Protein AF-A0A821SXG0-F1 (afdb_monomer_lite)

Secondary structure (DSSP, 8-state):
-IIIIIHHHHHSPPBTTTB--STTGGGTT--SSSEETTEEEEEHHHHHHHHHHHHHHHHHHHHHHHGGG-----

Foldseek 3Di:
DLLAPVVQQVQADDDVNHTGDCPQGSNVPQDQPACRPVGRVHRRVRVSVVVVVVVVVVVVVVCVVCVVVDDPDD

Organism: NCBI:txid392032

Sequence (74 aa):
MWHLVGFTLVFGRTWLGVIGNFDHILMLGVPYDDCAKQAPHIPAALYAFFQMMFASITPLLMTGAFVERLKFKA

pLDDT: mean 79.03, std 6.82, range [52.06, 90.06]

InterPro domains:
  IPR001905 Ammonium transporter [PTHR43029] (1-74)
  IPR024041 Ammonium transporter AmtB-like domain [PF00909] (1-74)
  IPR029020 Ammonium/urea transporter [G3DSA:1.10.3430.10] (1-74)

Structure (mmCIF, N/CA/C/O backbone):
data_AF-A0A821SXG0-F1
#
_entry.id   AF-A0A821SXG0-F1
#
loop_
_atom_site.group_PDB
_atom_site.id
_atom_site.type_symbol
_atom_site.label_atom_id
_atom_site.label_alt_id
_atom_site.label_comp_id
_atom_site.label_asym_id
_atom_site.label_entity_id
_atom_site.label_seq_id
_atom_site.pdbx_PDB_ins_code
_atom_site.Cartn_x
_atom_site.Cartn_y
_atom_site.Cartn_z
_atom_site.occupancy
_atom_site.B_iso_or_equiv
_atom_site.auth_seq_id
_atom_site.auth_comp_id
_atom_site.auth_asym_id
_atom_site.auth_atom_id
_atom_site.pdbx_PDB_model_num
ATOM 1 N N . MET A 1 1 ? -2.962 -8.656 2.973 1.00 75.25 1 MET A N 1
ATOM 2 C CA . MET A 1 1 ? -3.461 -7.574 2.091 1.00 75.25 1 MET A CA 1
ATOM 3 C C . MET A 1 1 ? -2.384 -7.068 1.136 1.00 75.25 1 MET A C 1
ATOM 5 O O . MET A 1 1 ? -2.598 -7.144 -0.066 1.00 75.25 1 MET A O 1
ATOM 9 N N . TRP A 1 2 ? -1.222 -6.615 1.631 1.00 80.19 2 TRP A N 1
ATOM 10 C CA . TRP A 1 2 ? -0.179 -6.016 0.780 1.00 80.19 2 TRP A CA 1
ATOM 11 C C . TRP A 1 2 ? 0.298 -6.909 -0.374 1.00 80.19 2 TRP A C 1
ATOM 13 O O . TRP A 1 2 ? 0.185 -6.510 -1.527 1.00 80.19 2 TRP A O 1
ATOM 23 N N . HIS A 1 3 ? 0.730 -8.138 -0.077 1.00 75.56 3 HIS A N 1
ATOM 24 C CA . HIS A 1 3 ? 1.160 -9.102 -1.099 1.00 75.56 3 HIS A CA 1
ATOM 25 C C . HIS A 1 3 ? 0.041 -9.510 -2.068 1.00 75.56 3 HIS A C 1
ATOM 27 O O . HIS A 1 3 ? 0.311 -9.811 -3.221 1.00 75.56 3 HIS A O 1
ATOM 33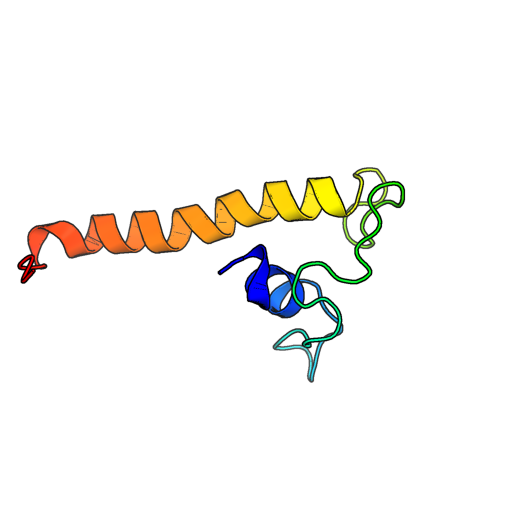 N N . LEU A 1 4 ? -1.213 -9.532 -1.605 1.00 77.62 4 LEU A N 1
ATOM 34 C CA . LEU A 1 4 ? -2.344 -9.996 -2.413 1.00 77.62 4 LEU A CA 1
ATOM 35 C C . LEU A 1 4 ? -2.738 -8.950 -3.460 1.00 77.62 4 LEU A C 1
ATOM 37 O O . LEU A 1 4 ? -2.838 -9.274 -4.636 1.00 77.62 4 LEU A O 1
ATOM 41 N N . VAL A 1 5 ? -2.944 -7.704 -3.030 1.00 80.62 5 VAL A N 1
ATOM 42 C CA . VAL A 1 5 ? -3.480 -6.631 -3.888 1.00 80.62 5 VAL A CA 1
ATOM 43 C C . VAL A 1 5 ? -2.830 -5.267 -3.652 1.00 80.62 5 VAL A C 1
ATOM 45 O O . VAL A 1 5 ? -2.824 -4.432 -4.549 1.00 80.62 5 VAL A O 1
ATOM 48 N N . GLY A 1 6 ? -2.261 -5.015 -2.468 1.00 80.31 6 GLY A N 1
ATOM 49 C CA . GLY A 1 6 ? -1.771 -3.681 -2.097 1.00 80.31 6 GLY A CA 1
ATOM 50 C C . GLY A 1 6 ? -0.584 -3.208 -2.936 1.00 80.31 6 GLY A C 1
ATOM 51 O O . GLY A 1 6 ? -0.577 -2.073 -3.400 1.00 80.31 6 GLY A O 1
ATOM 52 N N . PHE A 1 7 ? 0.383 -4.088 -3.196 1.00 81.69 7 PHE A N 1
ATOM 53 C CA . PHE A 1 7 ? 1.554 -3.741 -4.002 1.00 81.69 7 PHE A CA 1
ATOM 54 C C . PHE A 1 7 ? 1.173 -3.330 -5.435 1.00 81.69 7 PHE A C 1
ATOM 56 O O . PHE A 1 7 ? 1.686 -2.355 -5.977 1.00 81.69 7 PHE A O 1
ATOM 63 N N . THR A 1 8 ? 0.227 -4.042 -6.042 1.00 82.44 8 THR A N 1
ATOM 64 C CA . THR A 1 8 ? -0.170 -3.874 -7.450 1.00 82.44 8 THR A CA 1
ATOM 65 C C . THR A 1 8 ? -1.027 -2.635 -7.651 1.00 82.44 8 THR A C 1
ATOM 67 O O . THR A 1 8 ? -0.874 -1.931 -8.645 1.00 82.44 8 THR A O 1
ATOM 70 N N . LEU A 1 9 ? -1.886 -2.329 -6.676 1.00 81.69 9 LEU A N 1
ATOM 71 C CA . LEU A 1 9 ? -2.705 -1.123 -6.681 1.00 81.69 9 LEU A CA 1
ATOM 72 C C . LEU A 1 9 ? -1.869 0.157 -6.589 1.00 81.69 9 LEU A C 1
ATOM 74 O O . LEU A 1 9 ? -2.315 1.199 -7.054 1.00 81.69 9 LEU A O 1
ATOM 78 N N . VAL A 1 10 ? -0.690 0.095 -5.969 1.00 80.38 10 VAL A N 1
ATOM 79 C CA . VAL A 1 10 ? 0.167 1.271 -5.761 1.00 80.38 10 VAL A CA 1
ATOM 80 C C . VAL A 1 10 ? 1.247 1.371 -6.838 1.00 80.38 10 VAL A C 1
ATOM 82 O O . VAL A 1 10 ? 1.522 2.459 -7.337 1.00 80.38 10 VAL A O 1
ATOM 85 N N . PHE A 1 11 ? 1.855 0.245 -7.214 1.00 78.75 11 PHE A N 1
ATOM 86 C CA . PHE A 1 11 ? 3.032 0.215 -8.089 1.00 78.75 11 PHE A CA 1
ATOM 87 C C . PHE A 1 11 ? 2.810 -0.495 -9.428 1.00 78.75 11 PHE A C 1
ATOM 89 O O . PHE A 1 11 ? 3.725 -0.562 -10.247 1.00 78.75 11 PHE A O 1
ATOM 96 N N . GLY A 1 12 ? 1.604 -1.005 -9.677 1.00 78.75 12 GLY A N 1
ATOM 97 C CA . GLY A 1 12 ? 1.203 -1.514 -10.983 1.00 78.75 12 GLY A CA 1
ATOM 98 C C . GLY A 1 12 ? 0.983 -0.395 -12.002 1.00 78.75 12 GLY A C 1
ATOM 99 O O . GLY A 1 12 ? 1.008 0.796 -11.688 1.00 78.75 12 GLY A O 1
ATOM 100 N N . ARG A 1 13 ? 0.746 -0.786 -13.257 1.00 77.69 13 ARG A N 1
ATOM 101 C CA . ARG A 1 13 ? 0.473 0.163 -14.342 1.00 77.69 13 ARG A CA 1
ATOM 102 C C . ARG A 1 13 ? -0.759 0.998 -13.999 1.00 77.69 13 ARG A C 1
ATOM 104 O O . ARG A 1 13 ? -1.799 0.444 -13.659 1.00 77.69 13 ARG A O 1
ATOM 111 N N . THR A 1 14 ? -0.634 2.317 -14.074 1.00 77.44 14 THR A N 1
ATOM 112 C CA . THR A 1 14 ? -1.697 3.204 -13.613 1.00 77.44 14 THR A CA 1
ATOM 113 C C . THR A 1 14 ? -2.867 3.224 -14.589 1.00 77.44 14 THR A C 1
ATOM 115 O O . THR A 1 14 ? -2.698 3.473 -15.783 1.00 77.44 14 THR A O 1
ATOM 118 N N . TRP A 1 15 ? -4.066 3.016 -14.066 1.00 74.31 15 TRP A N 1
ATOM 119 C CA . TRP A 1 15 ? -5.322 3.280 -14.737 1.00 74.31 15 TRP A CA 1
ATOM 120 C C . TRP A 1 15 ? -5.754 4.719 -14.424 1.00 74.31 15 TRP A C 1
ATOM 122 O O . TRP A 1 15 ? -5.934 5.091 -13.262 1.00 74.31 15 TRP A O 1
ATOM 132 N N . LEU A 1 16 ? -5.846 5.556 -15.466 1.00 78.81 16 LEU A N 1
ATOM 133 C CA . LEU A 1 16 ? -6.270 6.968 -15.389 1.00 78.81 16 LEU A CA 1
ATOM 134 C C . LEU A 1 16 ? -5.451 7.875 -14.441 1.00 78.81 16 LEU A C 1
ATOM 136 O O . LEU A 1 16 ? -5.898 8.963 -14.099 1.00 78.81 16 LEU A O 1
ATOM 140 N N . GLY A 1 17 ? -4.252 7.464 -14.018 1.00 75.38 17 GLY A N 1
ATOM 141 C CA . GLY A 1 17 ? -3.421 8.248 -13.091 1.00 75.38 17 GLY A CA 1
ATOM 142 C C . GLY A 1 17 ? -3.803 8.121 -11.607 1.00 75.38 17 GLY A C 1
ATOM 143 O O . GLY A 1 17 ? -3.145 8.734 -10.775 1.00 75.38 17 GLY A O 1
ATOM 144 N N . VAL A 1 18 ? -4.838 7.340 -11.265 1.00 76.19 18 VAL A N 1
ATOM 145 C CA . VAL A 1 18 ? -5.427 7.318 -9.909 1.00 76.19 18 VAL A CA 1
ATOM 146 C C . VAL A 1 18 ? -5.171 6.007 -9.171 1.00 76.19 18 VAL A C 1
ATOM 148 O O . VAL A 1 18 ? -4.951 6.013 -7.963 1.00 76.19 18 VAL A O 1
ATOM 151 N N . ILE A 1 19 ? -5.197 4.878 -9.878 1.00 79.25 19 ILE A N 1
ATOM 152 C CA . ILE A 1 19 ? -5.074 3.551 -9.271 1.00 79.25 19 ILE A CA 1
ATOM 153 C C . ILE A 1 19 ? -4.182 2.661 -10.130 1.00 79.25 19 ILE A C 1
ATOM 155 O O . ILE A 1 19 ? -4.157 2.809 -11.348 1.00 79.25 19 ILE A O 1
ATOM 159 N N . GLY A 1 20 ? -3.420 1.762 -9.518 1.00 81.38 20 GLY A N 1
ATOM 160 C CA . GLY A 1 20 ? -2.668 0.728 -10.227 1.00 81.38 20 GLY A CA 1
ATOM 161 C C . GLY A 1 20 ? -3.577 -0.337 -10.848 1.00 81.38 20 GLY A C 1
ATOM 162 O O . GLY A 1 20 ? -4.801 -0.212 -10.872 1.00 81.38 20 GLY A O 1
ATOM 163 N N . ASN A 1 21 ? -2.969 -1.415 -11.334 1.00 81.06 21 ASN A N 1
ATOM 164 C CA . ASN A 1 21 ? -3.667 -2.532 -11.974 1.00 81.06 21 ASN A CA 1
ATOM 165 C C . ASN A 1 21 ? -3.402 -3.848 -11.223 1.00 81.06 21 ASN A C 1
ATOM 167 O O . ASN A 1 21 ? -2.616 -3.913 -10.279 1.00 81.06 21 ASN A O 1
ATOM 171 N N . PHE A 1 22 ? -4.031 -4.924 -11.674 1.00 78.38 22 PHE A N 1
ATOM 172 C CA . PHE A 1 22 ? -3.889 -6.281 -11.155 1.00 78.38 22 PHE A CA 1
ATOM 173 C C . PHE A 1 22 ? -2.737 -7.084 -11.785 1.00 78.38 22 PHE A C 1
ATOM 175 O O . PHE A 1 22 ? -2.591 -8.269 -11.505 1.00 78.38 22 PHE A O 1
ATOM 182 N N . ASP A 1 23 ? -1.879 -6.451 -12.589 1.00 73.38 23 ASP A N 1
ATOM 183 C CA . ASP A 1 23 ? -0.789 -7.136 -13.304 1.00 73.38 23 ASP A CA 1
ATOM 184 C C . ASP A 1 23 ? 0.230 -7.829 -12.380 1.00 73.38 23 ASP A C 1
ATOM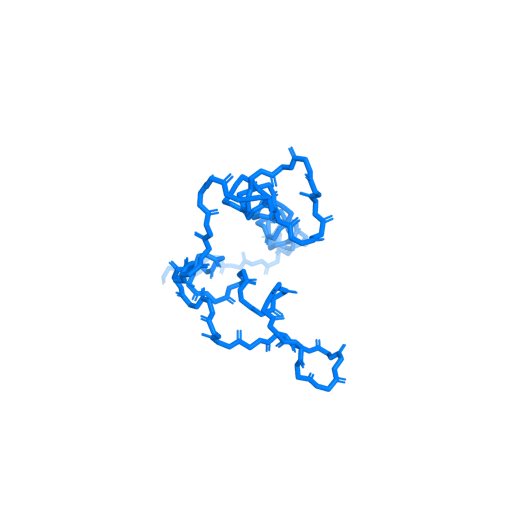 186 O O . ASP A 1 23 ? 0.916 -8.743 -12.816 1.00 73.38 23 ASP A O 1
ATOM 190 N N . HIS A 1 24 ? 0.354 -7.387 -11.122 1.00 74.88 24 HIS A N 1
ATOM 191 C CA . HIS A 1 24 ? 1.374 -7.883 -10.184 1.00 74.88 24 HIS A CA 1
ATOM 192 C C . HIS A 1 24 ? 0.762 -8.607 -8.972 1.00 74.88 24 HIS A C 1
ATOM 194 O O . HIS A 1 24 ? 1.365 -8.602 -7.895 1.00 74.88 24 HIS A O 1
ATOM 200 N N . ILE A 1 25 ? -0.463 -9.157 -9.086 1.00 78.38 25 ILE A N 1
ATOM 201 C CA . ILE A 1 25 ? -1.131 -9.860 -7.965 1.00 78.38 25 ILE A CA 1
ATOM 202 C C . ILE A 1 25 ? -0.175 -10.916 -7.413 1.00 78.38 25 ILE A C 1
ATOM 204 O O . ILE A 1 25 ? 0.516 -11.572 -8.183 1.00 78.38 25 ILE A O 1
ATOM 208 N N . LEU A 1 26 ? -0.109 -11.072 -6.086 1.00 74.88 26 LEU A N 1
ATOM 209 C CA . LEU A 1 26 ? 0.825 -12.003 -5.430 1.00 74.88 26 LEU A CA 1
ATOM 210 C C . LEU A 1 26 ? 2.310 -11.708 -5.716 1.00 74.88 26 LEU A C 1
ATOM 212 O O . LEU A 1 26 ? 3.145 -12.596 -5.575 1.00 74.88 26 LEU A O 1
ATOM 216 N N . MET A 1 27 ? 2.650 -10.472 -6.101 1.00 71.75 27 MET A N 1
ATOM 217 C CA . MET A 1 27 ? 3.986 -10.092 -6.585 1.00 71.75 27 MET A CA 1
ATOM 218 C C . MET A 1 27 ? 4.422 -10.868 -7.841 1.00 71.75 27 MET A C 1
ATOM 220 O O . MET A 1 27 ? 5.615 -10.997 -8.116 1.00 71.75 27 MET A O 1
ATOM 224 N N . LEU A 1 28 ? 3.464 -11.360 -8.634 1.00 74.31 28 LEU A N 1
ATOM 225 C CA . LEU A 1 28 ? 3.742 -12.034 -9.897 1.00 74.31 28 LEU A CA 1
ATOM 226 C C . LEU A 1 28 ? 4.476 -11.074 -10.847 1.00 74.31 28 LEU A C 1
ATOM 228 O O . LEU A 1 28 ? 3.992 -9.983 -11.137 1.00 74.31 28 LEU A O 1
ATOM 232 N N . GLY A 1 29 ? 5.664 -11.469 -11.306 1.00 74.12 29 GLY A N 1
ATOM 233 C CA . GLY A 1 29 ? 6.485 -10.649 -12.202 1.00 74.12 29 GLY A CA 1
ATOM 234 C C . GLY A 1 29 ? 7.285 -9.533 -11.520 1.00 74.12 29 GLY A C 1
ATOM 235 O O . GLY A 1 29 ? 7.890 -8.729 -12.224 1.00 74.12 29 GLY A O 1
ATOM 236 N N . VAL A 1 30 ? 7.331 -9.479 -10.181 1.00 76.50 30 VAL A N 1
ATOM 237 C CA . VAL A 1 30 ? 8.265 -8.605 -9.453 1.00 76.50 30 VAL A CA 1
ATOM 238 C C . VAL A 1 30 ? 9.638 -9.276 -9.423 1.00 76.50 30 VAL A C 1
ATOM 240 O O . VAL A 1 30 ? 9.775 -10.331 -8.800 1.00 76.50 30 VAL A O 1
ATOM 243 N N . PRO A 1 31 ? 10.661 -8.708 -10.078 1.00 75.00 31 PRO A N 1
ATOM 244 C CA . PRO A 1 31 ? 11.974 -9.319 -10.074 1.00 75.00 31 PRO A CA 1
ATOM 245 C C . PRO A 1 31 ? 12.657 -9.147 -8.712 1.00 75.00 31 PRO A C 1
ATOM 247 O O . PRO A 1 31 ? 12.562 -8.101 -8.064 1.00 75.00 31 PRO A O 1
ATOM 250 N N . TYR A 1 32 ? 13.357 -10.194 -8.283 1.00 71.56 32 TYR A N 1
ATOM 251 C CA . TYR A 1 32 ? 14.157 -10.178 -7.056 1.00 71.56 32 TYR A CA 1
ATOM 252 C C . TYR A 1 32 ? 15.561 -9.614 -7.288 1.00 71.56 32 TYR A C 1
ATOM 254 O O . TYR A 1 32 ? 16.131 -9.047 -6.361 1.00 71.56 32 TYR A O 1
ATOM 262 N N . ASP A 1 33 ? 16.072 -9.717 -8.517 1.00 74.12 33 ASP A N 1
ATOM 263 C CA . ASP A 1 33 ? 17.421 -9.276 -8.889 1.00 74.12 33 ASP A CA 1
ATOM 264 C C . ASP A 1 33 ? 17.439 -7.914 -9.600 1.00 74.12 33 ASP A C 1
ATOM 266 O O . ASP A 1 33 ? 18.443 -7.206 -9.554 1.00 74.12 33 ASP A O 1
ATOM 270 N N . ASP A 1 34 ? 16.324 -7.513 -10.222 1.00 77.44 34 ASP 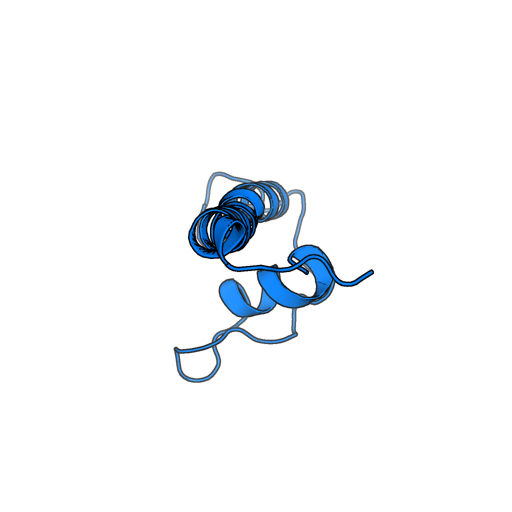A N 1
ATOM 271 C CA . ASP A 1 34 ? 16.210 -6.218 -10.898 1.00 77.44 34 ASP A CA 1
ATOM 272 C C . ASP A 1 34 ? 15.759 -5.114 -9.938 1.00 77.44 34 ASP A C 1
ATOM 274 O O . ASP A 1 34 ? 14.946 -5.311 -9.026 1.00 77.44 34 ASP A O 1
ATOM 278 N N . CYS A 1 35 ? 16.274 -3.909 -10.175 1.00 76.56 35 CYS A N 1
ATOM 279 C CA . CYS A 1 35 ? 15.915 -2.737 -9.389 1.00 76.56 35 CYS A CA 1
ATOM 280 C C . CYS A 1 35 ? 14.492 -2.253 -9.706 1.00 76.56 35 CYS A C 1
ATOM 282 O O . CYS A 1 35 ? 14.021 -2.323 -10.844 1.00 76.56 35 CYS A O 1
ATOM 284 N N . ALA A 1 36 ? 13.792 -1.723 -8.698 1.00 76.19 36 ALA A N 1
ATOM 285 C CA . ALA A 1 36 ? 12.486 -1.106 -8.916 1.00 76.19 36 ALA A CA 1
ATOM 286 C C . ALA A 1 36 ? 12.612 0.109 -9.844 1.00 76.19 36 ALA A C 1
ATOM 288 O O . ALA A 1 36 ? 13.525 0.922 -9.708 1.00 76.19 36 ALA A O 1
ATOM 289 N N . LYS A 1 37 ? 11.623 0.317 -10.722 1.00 73.94 37 LYS A N 1
ATOM 290 C CA . LYS A 1 37 ? 11.582 1.505 -11.595 1.00 73.94 37 LYS A CA 1
ATOM 291 C C . LYS A 1 37 ? 11.592 2.819 -10.807 1.00 73.94 37 LYS A C 1
ATOM 293 O O . LYS A 1 37 ? 12.132 3.808 -11.286 1.00 73.94 37 LYS A O 1
ATOM 298 N N . GLN A 1 38 ? 11.014 2.827 -9.605 1.00 75.62 38 GLN A N 1
ATOM 299 C CA . GLN A 1 38 ? 11.025 3.985 -8.705 1.00 75.62 38 GLN A CA 1
ATOM 300 C C . GLN A 1 38 ? 12.278 4.083 -7.821 1.00 75.62 38 GLN A C 1
ATOM 302 O O . GLN A 1 38 ? 12.486 5.115 -7.189 1.00 75.62 38 GLN A O 1
ATOM 307 N N . ALA A 1 39 ? 13.094 3.029 -7.743 1.00 76.81 39 ALA A N 1
ATOM 308 C CA . ALA A 1 39 ? 14.289 2.980 -6.909 1.00 76.81 39 ALA A CA 1
ATOM 309 C C . ALA A 1 39 ? 15.415 2.232 -7.653 1.00 76.81 39 ALA A C 1
ATOM 311 O O . ALA A 1 39 ? 15.583 1.027 -7.468 1.00 76.81 39 ALA A O 1
ATOM 312 N N . PRO A 1 40 ? 16.213 2.937 -8.477 1.00 77.94 40 PRO A N 1
ATOM 313 C CA . PRO A 1 40 ? 17.166 2.326 -9.412 1.00 77.94 40 PRO A CA 1
ATOM 314 C C . PRO A 1 40 ? 18.365 1.623 -8.756 1.00 77.94 40 PRO A C 1
ATOM 316 O O . PRO A 1 40 ? 19.168 1.019 -9.457 1.00 77.94 40 PRO A O 1
ATOM 319 N N . HIS A 1 41 ? 18.497 1.693 -7.429 1.00 82.81 41 HIS A N 1
ATOM 320 C CA . HIS A 1 41 ? 19.563 1.038 -6.660 1.00 82.81 41 HIS A CA 1
ATOM 321 C C . HIS A 1 41 ? 19.042 -0.022 -5.684 1.00 82.81 41 HIS A C 1
ATOM 323 O O . HIS A 1 41 ? 19.823 -0.591 -4.925 1.00 82.81 41 HIS A O 1
ATOM 329 N N . ILE A 1 42 ? 17.726 -0.245 -5.643 1.00 83.56 42 ILE A N 1
ATOM 330 C CA . ILE A 1 42 ? 17.089 -1.129 -4.669 1.00 83.56 42 ILE A CA 1
ATOM 331 C C . ILE A 1 42 ? 16.334 -2.216 -5.435 1.00 83.56 42 ILE A C 1
ATOM 333 O O . ILE A 1 42 ? 15.473 -1.877 -6.255 1.00 83.56 42 ILE A O 1
ATOM 337 N N . PRO A 1 43 ? 16.599 -3.505 -5.151 1.00 83.81 43 PRO A N 1
ATOM 338 C CA . PRO A 1 43 ? 15.843 -4.608 -5.728 1.00 83.81 43 PRO A CA 1
ATOM 339 C C . PRO A 1 43 ? 14.335 -4.425 -5.545 1.00 83.81 43 PRO A C 1
ATOM 341 O O . PRO A 1 43 ? 13.876 -4.007 -4.476 1.00 83.81 43 PRO A O 1
ATOM 344 N N . ALA A 1 44 ? 13.546 -4.748 -6.569 1.00 81.62 44 ALA A N 1
ATOM 345 C CA . ALA A 1 44 ? 12.116 -4.449 -6.568 1.00 81.62 44 ALA A CA 1
ATOM 346 C C . ALA A 1 44 ? 11.355 -5.163 -5.441 1.00 81.62 44 ALA A C 1
ATOM 348 O O . ALA A 1 44 ? 10.471 -4.571 -4.817 1.00 81.62 44 ALA A O 1
ATOM 349 N N . ALA A 1 45 ? 11.757 -6.391 -5.106 1.00 81.69 45 ALA A N 1
ATOM 350 C CA . ALA A 1 45 ? 11.229 -7.104 -3.948 1.00 81.69 45 ALA A CA 1
ATOM 351 C C . ALA A 1 45 ? 11.528 -6.376 -2.623 1.00 81.69 45 ALA A C 1
ATOM 353 O O . ALA A 1 45 ? 10.630 -6.210 -1.798 1.00 81.69 45 ALA A O 1
ATOM 354 N N . LEU A 1 46 ? 12.754 -5.876 -2.427 1.00 85.38 46 LEU A N 1
ATOM 355 C CA . LEU A 1 46 ? 13.131 -5.150 -1.208 1.00 85.38 46 LEU A CA 1
ATOM 356 C C . LEU A 1 46 ? 12.361 -3.828 -1.078 1.00 85.38 46 LEU A C 1
ATOM 358 O O . LEU A 1 46 ? 11.881 -3.488 0.004 1.00 85.38 46 LEU A O 1
ATOM 362 N N . TYR A 1 47 ? 12.166 -3.126 -2.195 1.00 85.00 47 TYR A N 1
ATOM 363 C CA . TYR A 1 47 ? 11.315 -1.940 -2.250 1.00 85.00 47 TYR A CA 1
ATOM 364 C C . TYR A 1 47 ? 9.859 -2.258 -1.862 1.00 85.00 47 TYR A C 1
ATOM 366 O O . TYR A 1 47 ? 9.250 -1.526 -1.080 1.00 85.00 47 TYR A O 1
ATOM 374 N N . ALA A 1 48 ? 9.314 -3.385 -2.334 1.00 84.62 48 ALA A N 1
ATOM 375 C CA . ALA A 1 48 ? 7.969 -3.841 -1.983 1.00 84.62 48 ALA A CA 1
ATOM 376 C C . ALA A 1 48 ? 7.806 -4.110 -0.477 1.00 84.62 48 ALA A C 1
ATOM 378 O O . ALA A 1 48 ? 6.784 -3.736 0.105 1.00 84.62 48 ALA A O 1
ATOM 379 N N . PHE A 1 49 ? 8.805 -4.734 0.159 1.00 85.44 49 PHE A N 1
ATOM 380 C CA . PHE A 1 49 ? 8.805 -4.992 1.603 1.00 85.44 49 PHE A CA 1
ATOM 381 C C . PHE A 1 49 ? 8.929 -3.711 2.425 1.00 85.44 49 PHE A C 1
ATOM 383 O O . PHE A 1 49 ? 8.228 -3.555 3.423 1.00 85.44 49 PHE A O 1
ATOM 390 N N . PHE A 1 50 ? 9.768 -2.770 1.995 1.00 87.44 50 PHE A N 1
ATOM 391 C CA . PHE A 1 50 ? 9.889 -1.479 2.666 1.00 87.44 50 PHE A CA 1
ATOM 392 C C . PHE A 1 50 ? 8.561 -0.708 2.649 1.00 87.44 50 PHE A C 1
ATOM 394 O O . PHE A 1 50 ? 8.099 -0.221 3.680 1.00 87.44 50 PHE A O 1
ATOM 401 N N . GLN A 1 51 ? 7.887 -0.672 1.499 1.00 87.12 51 GLN A N 1
ATOM 402 C CA . GLN A 1 51 ? 6.610 0.030 1.345 1.00 87.12 51 GLN A CA 1
ATOM 403 C C . GLN A 1 51 ? 5.455 -0.624 2.120 1.00 87.12 51 GLN A C 1
ATOM 405 O O . GLN A 1 51 ? 4.547 0.060 2.595 1.00 87.12 51 GLN A O 1
ATOM 410 N N . MET A 1 52 ? 5.521 -1.938 2.342 1.00 87.75 52 MET A N 1
ATOM 411 C CA . MET A 1 52 ? 4.569 -2.655 3.194 1.00 87.75 52 MET A CA 1
ATOM 412 C C . MET A 1 52 ? 4.521 -2.113 4.626 1.00 87.75 52 MET A C 1
ATOM 414 O O . MET A 1 52 ? 3.453 -2.121 5.241 1.00 87.75 52 MET A O 1
ATOM 418 N N . MET A 1 53 ? 5.649 -1.646 5.165 1.00 87.75 53 MET A N 1
ATOM 419 C CA . MET A 1 53 ? 5.707 -1.108 6.526 1.00 87.75 53 MET A CA 1
ATOM 420 C C . MET A 1 53 ? 4.827 0.135 6.658 1.00 87.75 53 MET A C 1
ATOM 422 O O . MET A 1 53 ? 4.009 0.211 7.574 1.00 87.75 53 MET A O 1
ATOM 426 N N . PHE A 1 54 ? 4.900 1.054 5.689 1.00 87.00 54 PHE A N 1
ATOM 427 C CA . PHE A 1 54 ? 4.029 2.231 5.649 1.00 87.00 54 PHE A CA 1
ATOM 428 C C . PHE A 1 54 ? 2.560 1.840 5.526 1.00 87.00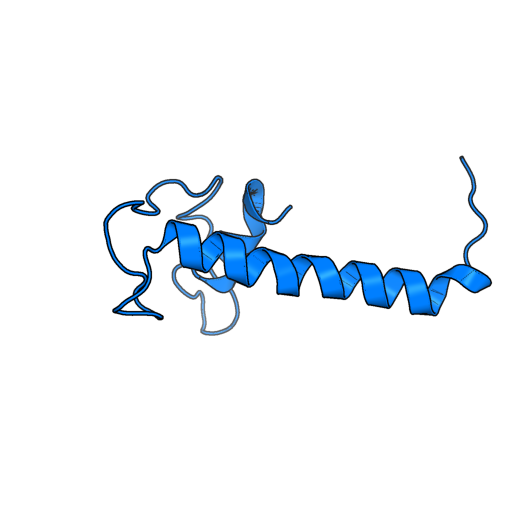 54 PHE A C 1
ATOM 430 O O . PHE A 1 54 ? 1.731 2.301 6.309 1.00 87.00 54 PHE A O 1
ATOM 437 N N . ALA A 1 55 ? 2.251 0.922 4.608 1.00 86.31 55 ALA A N 1
ATOM 438 C CA . ALA A 1 55 ? 0.891 0.436 4.412 1.00 86.31 55 ALA A CA 1
ATOM 439 C C . ALA A 1 55 ? 0.312 -0.276 5.648 1.00 86.31 55 ALA A C 1
ATOM 441 O O . ALA A 1 55 ? -0.904 -0.301 5.822 1.00 86.31 55 ALA A O 1
ATOM 442 N N . SER A 1 56 ? 1.159 -0.852 6.506 1.00 87.75 56 SER A N 1
ATOM 443 C CA . SER A 1 56 ? 0.741 -1.557 7.727 1.00 87.75 56 SER A CA 1
ATOM 444 C C . SER A 1 56 ? 0.614 -0.622 8.934 1.00 87.75 56 SER A C 1
ATOM 446 O O . SER A 1 56 ? -0.240 -0.839 9.791 1.00 87.75 56 SER A O 1
ATOM 448 N N . ILE A 1 57 ? 1.409 0.451 8.988 1.00 90.06 57 ILE A N 1
ATOM 449 C CA . ILE A 1 57 ? 1.329 1.469 10.045 1.00 90.06 57 ILE A CA 1
ATOM 450 C C . ILE A 1 57 ? 0.030 2.277 9.945 1.00 90.06 57 ILE A C 1
ATOM 452 O O . ILE A 1 57 ? -0.552 2.609 10.972 1.00 90.06 57 ILE A O 1
ATOM 456 N N . THR A 1 58 ? -0.480 2.566 8.745 1.00 87.69 58 THR A N 1
ATOM 457 C CA . THR A 1 58 ? -1.725 3.340 8.583 1.00 87.69 58 THR A CA 1
ATOM 458 C C . THR A 1 58 ? -2.942 2.716 9.285 1.00 87.69 58 THR A C 1
ATOM 460 O O . THR A 1 58 ? -3.557 3.407 10.101 1.00 87.69 58 THR A O 1
ATOM 463 N N . PRO A 1 59 ? -3.309 1.437 9.049 1.00 84.50 59 PRO A N 1
ATOM 464 C CA . PRO A 1 59 ? -4.406 0.817 9.783 1.00 84.50 59 PRO A CA 1
ATOM 465 C C . PRO A 1 59 ? -4.078 0.659 11.270 1.00 84.50 59 PRO A C 1
ATOM 467 O O . PRO A 1 59 ? -4.982 0.796 12.084 1.00 84.50 59 PRO A O 1
ATOM 470 N N . LEU A 1 60 ? -2.810 0.453 11.648 1.00 89.06 60 LEU A N 1
ATOM 471 C CA . LEU A 1 60 ? -2.405 0.390 13.056 1.00 89.06 60 LEU A CA 1
ATOM 472 C C . LEU A 1 60 ? -2.702 1.713 13.783 1.00 89.06 60 LEU A C 1
ATOM 474 O O . LEU A 1 60 ? -3.362 1.715 14.821 1.00 89.06 60 LEU A O 1
ATOM 478 N N . LEU A 1 61 ? -2.294 2.846 13.205 1.00 89.69 61 LEU A N 1
ATOM 479 C CA . LEU A 1 61 ? -2.584 4.179 13.738 1.00 89.69 61 LEU A CA 1
ATOM 480 C C . LEU A 1 61 ? -4.087 4.461 13.763 1.00 89.69 61 LEU A C 1
ATOM 482 O O . LEU A 1 61 ? -4.594 5.013 14.737 1.00 89.69 61 LEU A O 1
ATOM 486 N N . MET A 1 62 ? -4.813 4.033 12.728 1.00 86.00 62 MET A N 1
ATOM 487 C CA . MET A 1 62 ? -6.264 4.177 12.682 1.00 86.00 62 MET A CA 1
ATOM 488 C C . MET A 1 62 ? -6.932 3.377 13.804 1.00 86.00 62 MET A C 1
ATOM 490 O O . MET A 1 62 ? -7.768 3.915 14.521 1.00 86.00 62 MET A O 1
ATOM 494 N N . THR A 1 63 ? -6.518 2.129 14.037 1.00 85.94 63 THR A N 1
ATOM 495 C CA . THR A 1 63 ? -7.028 1.346 15.169 1.00 85.94 63 THR A CA 1
ATOM 496 C C . THR A 1 63 ? -6.689 1.994 16.506 1.00 85.94 63 THR A C 1
ATOM 498 O O . THR A 1 63 ? -7.574 2.082 17.347 1.00 85.94 63 THR A O 1
ATOM 501 N N . GLY A 1 64 ? -5.479 2.540 16.681 1.00 83.44 64 GLY A N 1
ATOM 502 C CA . GLY A 1 64 ? -5.096 3.282 17.886 1.00 83.44 64 GLY A CA 1
ATOM 503 C C . GLY A 1 64 ? -5.968 4.515 18.145 1.00 83.44 64 GLY A C 1
ATOM 504 O O . GLY A 1 64 ? -6.329 4.773 19.287 1.00 83.44 64 GLY A O 1
ATOM 505 N N . ALA A 1 65 ? -6.384 5.230 17.096 1.00 84.31 65 ALA A N 1
ATOM 506 C CA . ALA A 1 65 ? -7.271 6.389 17.219 1.00 84.31 65 ALA A CA 1
ATOM 507 C C . ALA A 1 65 ? -8.711 6.023 17.628 1.00 84.31 65 ALA A C 1
ATOM 509 O O . ALA A 1 65 ? -9.396 6.822 18.266 1.00 84.31 65 ALA A O 1
ATOM 510 N N . PHE A 1 66 ? -9.185 4.827 17.266 1.00 80.44 66 PHE A N 1
ATOM 511 C CA . PHE A 1 66 ? -10.555 4.379 17.545 1.00 80.44 66 PHE A CA 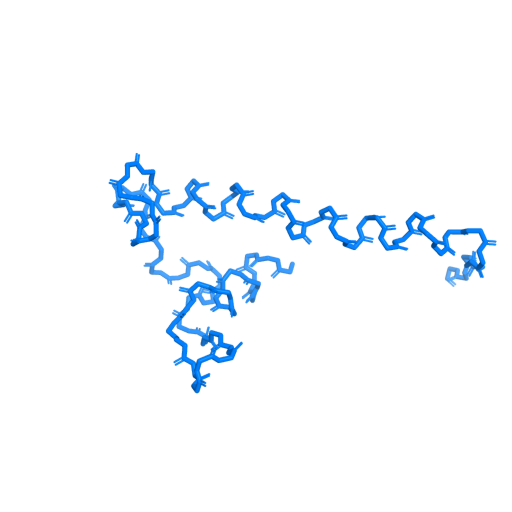1
ATOM 512 C C . PHE A 1 66 ? -10.653 3.342 18.670 1.00 80.44 66 PHE A C 1
ATOM 514 O O . PHE A 1 66 ? -11.766 2.971 19.045 1.00 80.44 66 PHE A O 1
ATOM 521 N N . VAL A 1 67 ? -9.528 2.899 19.241 1.00 79.38 67 VAL A N 1
ATOM 522 C CA . VAL A 1 67 ? -9.477 1.783 20.199 1.00 79.38 67 VAL A CA 1
ATOM 523 C C . VAL A 1 67 ? -10.361 2.017 21.425 1.00 79.38 67 VAL A C 1
ATOM 525 O O . VAL A 1 67 ? -11.050 1.102 21.862 1.00 79.38 67 VAL A O 1
ATOM 528 N N . GLU A 1 68 ? -10.439 3.254 21.923 1.00 72.38 68 GLU A N 1
ATOM 529 C CA . GLU A 1 68 ? -11.252 3.598 23.098 1.00 72.38 68 GLU A CA 1
ATOM 530 C C . GLU A 1 68 ? -12.766 3.563 22.832 1.00 72.38 68 GLU A C 1
ATOM 532 O O . GLU A 1 68 ? -13.562 3.499 23.768 1.00 72.38 68 GLU A O 1
ATOM 537 N N . ARG A 1 69 ? -13.193 3.599 21.562 1.00 73.38 69 ARG A N 1
ATOM 538 C CA . ARG A 1 69 ? -14.613 3.588 21.169 1.00 73.38 69 ARG A CA 1
ATOM 539 C C . ARG A 1 69 ? -15.080 2.249 20.601 1.00 73.38 69 ARG A C 1
ATOM 541 O O . ARG A 1 69 ? -16.270 2.092 20.325 1.00 73.38 69 ARG A O 1
ATOM 548 N N . LEU A 1 70 ? -14.179 1.282 20.429 1.00 70.94 70 LEU A N 1
ATOM 549 C CA . LEU A 1 70 ? -14.495 -0.033 19.880 1.00 70.94 70 LEU A CA 1
ATOM 550 C C . LEU A 1 70 ? -14.824 -1.016 21.010 1.00 70.94 70 LEU A C 1
ATOM 552 O O . LEU A 1 70 ? -13.973 -1.377 21.817 1.00 70.94 70 LEU A O 1
ATOM 556 N N . LYS A 1 71 ? -16.070 -1.503 21.052 1.00 63.06 71 LYS A N 1
ATOM 557 C CA . LYS A 1 71 ? -16.408 -2.692 21.844 1.00 63.06 71 LYS A CA 1
ATOM 558 C C . LYS A 1 71 ? -15.957 -3.918 21.060 1.00 63.06 71 LYS A C 1
ATOM 560 O O . LYS A 1 71 ? -16.533 -4.205 20.012 1.00 63.06 71 LYS A O 1
ATOM 565 N N . PHE A 1 72 ? -14.964 -4.645 21.568 1.00 65.69 72 PHE A N 1
ATOM 566 C CA . PHE A 1 72 ? -14.639 -5.978 21.062 1.00 65.69 72 PHE A CA 1
ATOM 567 C C . PHE A 1 72 ? -15.859 -6.882 21.263 1.00 65.69 72 PHE A C 1
ATOM 569 O O . PHE A 1 72 ? -16.133 -7.340 22.371 1.00 65.69 72 PHE A O 1
ATOM 576 N N . LYS A 1 73 ? -16.630 -7.096 20.197 1.00 58.97 73 LYS A N 1
ATOM 577 C CA . LYS A 1 73 ? -17.599 -8.185 2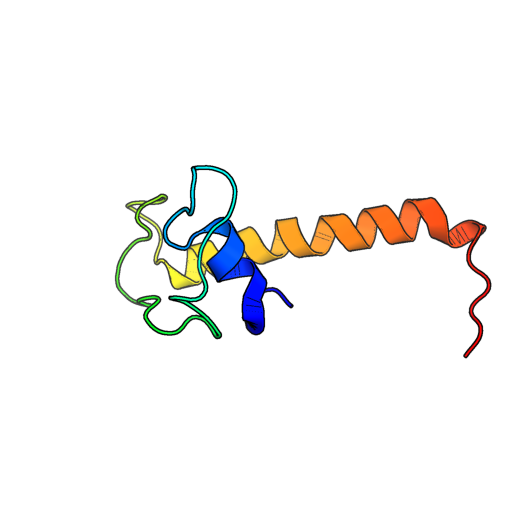0.131 1.00 58.97 73 LYS A CA 1
ATOM 578 C C . LYS A 1 73 ? -16.906 -9.306 19.365 1.00 58.97 73 LYS A C 1
ATOM 580 O O . LYS A 1 73 ? -16.604 -9.127 18.187 1.00 58.97 73 LYS A O 1
ATOM 585 N N . ALA A 1 74 ? -16.556 -10.358 20.103 1.00 52.06 74 ALA A N 1
ATOM 586 C CA . ALA A 1 74 ? -16.026 -11.604 19.562 1.00 52.06 74 ALA A CA 1
ATOM 587 C C . ALA A 1 74 ? -17.043 -12.268 18.626 1.00 52.06 74 ALA A C 1
ATOM 589 O O . ALA A 1 74 ? -18.262 -12.109 18.887 1.00 52.06 74 ALA A O 1
#

Radius of gyration: 15.36 Å; chains: 1; bounding box: 37×20×38 Å